Protein AF-A0A380CUN3-F1 (afdb_monomer)

pLDDT: mean 93.64, std 7.56, range [53.97, 98.69]

Nearest PDB structures (foldseek):
  2ic7-assembly1_B  TM=9.810E-01  e=1.477E-13  Geobacillus kaustophilus
  3srt-assembly2_B  TM=9.315E-01  e=2.633E-13  Clostridioides difficile 630
  1kqa-assembly1_A  TM=8.972E-01  e=8.528E-11  Escherichia coli
  3ect-assembly1_A  TM=9.628E-01  e=7.240E-10  Vibrio cholerae
  4egg-assembly1_A  TM=9.099E-01  e=5.118E-10  Staphylococcus aureus subsp. aureus COL

Secondary structure (DSSP, 8-state):
---HHHHHHTT--EETTSHHHHHHHHHHHHHHHHHHHS-TT-HHHHHHHHHHHSSB--SSEEEPSP-EES-STTEEE-SSEEE-TT-EEE-SS-EEE-SSEEE-TT-EEE-EE--SSHHHHHTTEEEE--EEEPTT-EE--

Radius of gyration: 15.44 Å; Cα contacts (8 Å, |Δi|>4): 305; chains: 1; bounding box: 39×24×46 Å

Foldseek 3Di:
DDAQLRCLQVLHKHQCPDPVLVVLQVVQVVLLVVLQPDDPVPQVVNVVSLCVQACEEEPDEDEDPPEEERHRPQEYEEAQEYEYYQEYEDPSYHEYYYYNEYEDHNHYHHQKDADPDPVRVVSRIIGGDYHYHYYNYYHPD

Structure (mmCIF, N/CA/C/O backbone):
data_AF-A0A380CUN3-F1
#
_entry.id   AF-A0A380CUN3-F1
#
loop_
_atom_site.group_PDB
_atom_site.id
_atom_site.type_symbol
_atom_site.label_atom_id
_atom_site.label_alt_id
_atom_site.label_comp_id
_atom_site.label_asym_id
_atom_site.label_entity_id
_atom_site.label_seq_id
_atom_site.pdbx_PDB_ins_code
_atom_site.Cartn_x
_atom_site.Cartn_y
_atom_site.Cartn_z
_atom_site.occupancy
_atom_site.B_iso_or_equiv
_atom_site.auth_seq_id
_atom_site.auth_comp_id
_atom_site.auth_asym_id
_atom_site.auth_atom_id
_atom_site.pdbx_PDB_model_num
ATOM 1 N N . MET A 1 1 ? 20.522 10.367 -17.202 1.00 80.25 1 MET A N 1
ATOM 2 C CA . MET A 1 1 ? 19.673 9.238 -17.648 1.00 80.25 1 MET A CA 1
ATOM 3 C C . MET A 1 1 ? 18.628 9.033 -16.568 1.00 80.25 1 MET A C 1
ATOM 5 O O . MET A 1 1 ? 19.019 9.128 -15.411 1.00 80.25 1 MET A O 1
ATOM 9 N N . LYS A 1 2 ? 17.347 8.842 -16.912 1.00 90.19 2 LYS A N 1
ATOM 10 C CA . LYS A 1 2 ? 16.294 8.686 -15.897 1.00 90.19 2 LYS A CA 1
ATOM 11 C C . LYS A 1 2 ? 16.465 7.372 -15.120 1.00 90.19 2 LYS A C 1
ATOM 13 O O . LYS A 1 2 ? 16.869 6.373 -15.721 1.00 90.19 2 LYS A O 1
ATOM 18 N N . THR A 1 3 ? 16.162 7.354 -13.823 1.00 95.00 3 THR A N 1
ATOM 19 C CA . THR A 1 3 ? 16.127 6.118 -13.020 1.00 95.00 3 THR A CA 1
ATOM 20 C C . THR A 1 3 ? 14.884 5.283 -13.341 1.00 95.00 3 THR A C 1
ATOM 22 O O . THR A 1 3 ? 13.930 5.761 -13.957 1.00 95.00 3 THR A O 1
ATOM 25 N N . ALA A 1 4 ? 14.861 4.017 -12.907 1.00 93.56 4 ALA A N 1
ATOM 26 C CA . ALA A 1 4 ? 13.678 3.170 -13.072 1.00 93.56 4 ALA A CA 1
ATOM 27 C C . ALA A 1 4 ? 12.455 3.748 -12.339 1.00 93.56 4 ALA A C 1
ATOM 29 O O . ALA A 1 4 ? 11.341 3.641 -12.845 1.00 93.56 4 ALA A O 1
ATOM 30 N N . LYS A 1 5 ? 12.664 4.394 -11.185 1.00 94.94 5 LYS A N 1
ATOM 31 C CA . LYS A 1 5 ? 11.608 5.070 -10.429 1.00 94.94 5 LYS A CA 1
ATOM 32 C C . LYS A 1 5 ? 11.069 6.301 -11.149 1.00 94.94 5 LYS A C 1
ATOM 34 O O . LYS A 1 5 ? 9.856 6.462 -11.235 1.00 94.94 5 LYS A O 1
ATOM 39 N N . GLU A 1 6 ? 11.940 7.134 -11.715 1.00 95.44 6 GLU A N 1
ATOM 40 C CA . GLU A 1 6 ? 11.513 8.300 -12.501 1.00 95.44 6 GLU A CA 1
ATOM 41 C C . GLU A 1 6 ? 10.679 7.887 -13.721 1.00 95.44 6 GLU A C 1
ATOM 43 O O . GLU A 1 6 ? 9.655 8.506 -14.003 1.00 95.44 6 GLU A O 1
ATOM 48 N N . LEU A 1 7 ? 11.079 6.812 -14.409 1.00 95.19 7 LEU A N 1
ATOM 49 C CA . LEU A 1 7 ? 10.319 6.244 -15.527 1.00 95.19 7 LEU A CA 1
ATOM 50 C C . LEU A 1 7 ? 8.960 5.689 -15.066 1.00 95.19 7 LEU A C 1
ATOM 52 O O . LEU A 1 7 ? 7.935 6.018 -15.658 1.00 95.19 7 LEU A O 1
ATOM 56 N N . MET A 1 8 ? 8.943 4.917 -13.973 1.00 95.19 8 MET A N 1
ATOM 57 C CA . MET A 1 8 ? 7.727 4.350 -13.381 1.00 95.19 8 MET A CA 1
ATOM 58 C C . MET A 1 8 ? 6.692 5.437 -13.049 1.00 95.19 8 MET A C 1
ATOM 60 O O . MET A 1 8 ? 5.531 5.336 -13.445 1.00 95.19 8 MET A O 1
ATOM 64 N N . LEU A 1 9 ? 7.119 6.509 -12.374 1.00 93.00 9 LEU A N 1
ATOM 65 C CA . LEU A 1 9 ? 6.246 7.622 -11.988 1.00 93.00 9 LEU A CA 1
ATOM 66 C C . LEU A 1 9 ? 5.783 8.461 -13.189 1.00 93.00 9 LEU A C 1
ATOM 68 O O . LEU A 1 9 ? 4.699 9.041 -13.150 1.00 93.00 9 LEU A O 1
ATOM 72 N N . ALA A 1 10 ? 6.570 8.494 -14.266 1.00 93.06 10 ALA A N 1
ATOM 73 C CA . ALA A 1 10 ? 6.213 9.141 -15.526 1.00 93.06 10 ALA A CA 1
ATOM 74 C C . ALA A 1 10 ? 5.294 8.284 -16.420 1.00 93.06 10 ALA A C 1
ATOM 76 O O . ALA A 1 10 ? 4.959 8.714 -17.521 1.00 93.06 10 ALA A O 1
ATOM 77 N N . SER A 1 11 ? 4.869 7.093 -15.969 1.00 91.69 11 SER A N 1
ATOM 78 C CA . SER A 1 11 ? 4.130 6.116 -16.792 1.00 91.69 11 SER A CA 1
ATOM 79 C C . SER A 1 11 ? 4.900 5.676 -18.051 1.00 91.69 11 SER A C 1
ATOM 81 O O . SER A 1 11 ? 4.306 5.247 -19.040 1.00 91.69 11 SER A O 1
ATOM 83 N N . GLU A 1 12 ? 6.230 5.773 -18.021 1.00 92.81 12 GLU A N 1
ATOM 84 C CA . GLU A 1 12 ? 7.122 5.315 -19.086 1.00 92.81 12 GLU A CA 1
ATOM 85 C C . GLU A 1 12 ? 7.557 3.859 -18.818 1.00 92.81 12 GLU A C 1
ATOM 87 O O . GLU A 1 12 ? 7.615 3.434 -17.659 1.00 92.81 12 GLU A O 1
ATOM 92 N N . PRO A 1 13 ? 7.887 3.067 -19.857 1.00 92.25 13 PRO A N 1
ATOM 93 C CA . PRO A 1 13 ? 8.417 1.721 -19.668 1.00 92.25 13 PRO A CA 1
ATOM 94 C C . PRO A 1 13 ? 9.660 1.722 -18.775 1.00 92.25 13 PRO A C 1
ATOM 96 O O . PRO A 1 13 ? 10.627 2.441 -19.030 1.00 92.25 13 PRO A O 1
ATOM 99 N N . TYR A 1 14 ? 9.653 0.886 -17.740 1.00 93.06 14 TYR A N 1
ATOM 100 C CA . TYR A 1 14 ? 10.721 0.840 -16.744 1.00 93.06 14 TYR A CA 1
ATOM 101 C C . TYR A 1 14 ? 11.080 -0.599 -16.368 1.00 93.06 14 TYR A C 1
ATOM 103 O O . TYR A 1 14 ? 10.289 -1.529 -16.533 1.00 93.06 14 TYR A O 1
ATOM 111 N N . ARG A 1 15 ? 12.292 -0.797 -15.838 1.00 92.00 15 ARG A N 1
ATOM 112 C CA . ARG A 1 15 ? 12.732 -2.096 -15.309 1.00 92.00 15 ARG A CA 1
ATOM 113 C C . ARG A 1 15 ? 12.314 -2.229 -13.848 1.00 92.00 15 ARG A C 1
ATOM 115 O O . ARG A 1 15 ? 12.944 -1.646 -12.967 1.00 92.00 15 ARG A O 1
ATOM 122 N N . ALA A 1 16 ? 11.284 -3.029 -13.580 1.00 88.69 16 ALA A N 1
ATOM 123 C CA . ALA A 1 16 ? 10.695 -3.149 -12.242 1.00 88.69 16 ALA A CA 1
ATOM 124 C C . ALA A 1 16 ? 11.598 -3.860 -11.213 1.00 88.69 16 ALA A C 1
ATOM 126 O O . ALA A 1 16 ? 11.431 -3.691 -10.001 1.00 88.69 16 ALA A O 1
ATOM 127 N N . MET A 1 17 ? 12.573 -4.639 -11.691 1.00 86.94 17 MET A N 1
ATOM 128 C CA . MET A 1 17 ? 13.459 -5.481 -10.875 1.00 86.94 17 MET A CA 1
ATOM 129 C C . MET A 1 17 ? 14.764 -4.785 -10.451 1.00 86.94 17 MET A C 1
ATOM 131 O O . MET A 1 17 ? 15.661 -5.432 -9.919 1.00 86.94 17 MET A O 1
ATOM 135 N N . GLY A 1 18 ? 14.897 -3.478 -10.697 1.00 89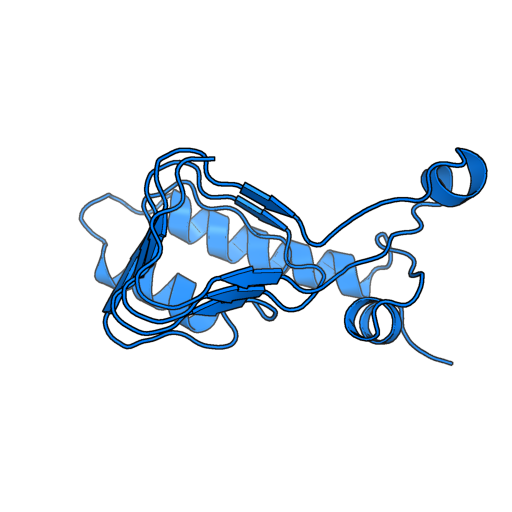.12 18 GLY A N 1
ATOM 136 C CA . GLY A 1 18 ? 16.061 -2.706 -10.262 1.00 89.12 18 GLY A CA 1
ATOM 137 C C . GLY A 1 18 ? 16.171 -2.603 -8.736 1.00 89.12 18 GLY A C 1
ATOM 138 O O . GLY A 1 18 ? 15.160 -2.618 -8.033 1.00 89.12 18 GLY A O 1
ATOM 139 N N . LYS A 1 19 ? 17.407 -2.452 -8.238 1.00 93.88 19 LYS A N 1
ATOM 140 C CA . LYS A 1 19 ? 17.731 -2.369 -6.802 1.00 93.88 19 LYS A CA 1
ATOM 141 C C . LYS A 1 19 ? 16.895 -1.320 -6.057 1.00 93.88 19 LYS A C 1
ATOM 143 O O . LYS A 1 19 ? 16.307 -1.649 -5.039 1.00 93.88 19 LYS A O 1
ATOM 148 N N . GLU A 1 20 ? 16.793 -0.107 -6.603 1.00 95.19 20 GLU A N 1
ATOM 149 C CA . GLU A 1 20 ? 16.029 1.009 -6.016 1.00 95.19 20 GLU A CA 1
ATOM 150 C C . GLU A 1 20 ? 14.568 0.620 -5.732 1.00 95.19 20 GLU A C 1
ATOM 152 O O . GLU A 1 20 ? 14.101 0.674 -4.599 1.00 95.19 20 GLU A O 1
ATOM 157 N N . LEU A 1 21 ? 13.854 0.150 -6.757 1.00 95.50 21 LEU A N 1
ATOM 158 C CA . LEU A 1 21 ? 12.449 -0.231 -6.616 1.00 95.50 21 LEU A CA 1
ATOM 159 C C . LEU A 1 21 ? 12.270 -1.491 -5.764 1.00 95.50 21 LEU A C 1
ATOM 161 O O . LEU A 1 21 ? 11.241 -1.654 -5.114 1.00 95.50 21 LEU A O 1
ATOM 165 N N . PHE A 1 22 ? 13.248 -2.398 -5.761 1.00 96.00 22 PHE A N 1
ATOM 166 C CA . PHE A 1 22 ? 13.239 -3.544 -4.859 1.00 96.00 22 PHE A CA 1
ATOM 167 C C . PHE A 1 22 ? 13.323 -3.099 -3.395 1.00 96.00 22 PHE A C 1
ATOM 169 O O . PHE A 1 22 ? 12.498 -3.532 -2.597 1.00 96.00 22 PHE A O 1
ATOM 176 N N . GLU A 1 23 ? 14.271 -2.226 -3.053 1.00 97.75 23 GLU A N 1
ATOM 177 C CA . GLU A 1 23 ? 14.451 -1.706 -1.693 1.00 97.75 23 GLU A CA 1
ATOM 178 C C . GLU A 1 23 ? 13.200 -0.963 -1.207 1.00 97.75 23 GLU A C 1
ATOM 180 O O . GLU A 1 23 ? 12.722 -1.236 -0.104 1.00 97.75 23 GLU A O 1
ATOM 185 N N . ASP A 1 24 ? 12.601 -0.130 -2.063 1.00 97.81 24 ASP A N 1
ATOM 186 C CA . ASP A 1 24 ? 11.340 0.552 -1.761 1.00 97.81 24 ASP A CA 1
ATOM 187 C C . ASP A 1 24 ? 10.198 -0.444 -1.457 1.00 97.81 24 ASP A C 1
ATOM 189 O O . ASP A 1 24 ? 9.475 -0.287 -0.469 1.00 97.81 24 ASP A O 1
ATOM 193 N N . ARG A 1 25 ? 10.046 -1.507 -2.265 1.00 98.06 25 ARG A N 1
ATOM 194 C CA . ARG A 1 25 ? 9.023 -2.541 -2.017 1.00 98.06 25 ARG A CA 1
ATOM 195 C C . ARG A 1 25 ? 9.287 -3.332 -0.745 1.00 98.06 25 ARG A C 1
ATOM 197 O O . ARG A 1 25 ? 8.351 -3.720 -0.048 1.00 98.06 25 ARG A O 1
ATOM 204 N N . GLN A 1 26 ? 10.551 -3.616 -0.444 1.00 98.31 26 GLN A N 1
ATOM 205 C CA . GLN A 1 26 ? 10.905 -4.332 0.777 1.00 98.31 26 GLN A CA 1
ATOM 206 C C . GLN A 1 26 ? 10.583 -3.498 2.016 1.00 98.31 26 GLN A C 1
ATOM 208 O O . GLN A 1 26 ? 9.997 -4.035 2.951 1.00 98.31 26 GLN A O 1
ATOM 213 N N . TYR A 1 27 ? 10.852 -2.190 1.994 1.00 98.50 27 TYR A N 1
ATOM 214 C CA . TYR A 1 27 ? 10.434 -1.288 3.068 1.00 98.50 27 TYR A CA 1
ATOM 215 C C . TYR A 1 27 ? 8.919 -1.356 3.319 1.00 98.50 27 TYR A C 1
ATOM 217 O O . TYR A 1 27 ? 8.492 -1.565 4.457 1.00 98.50 27 TY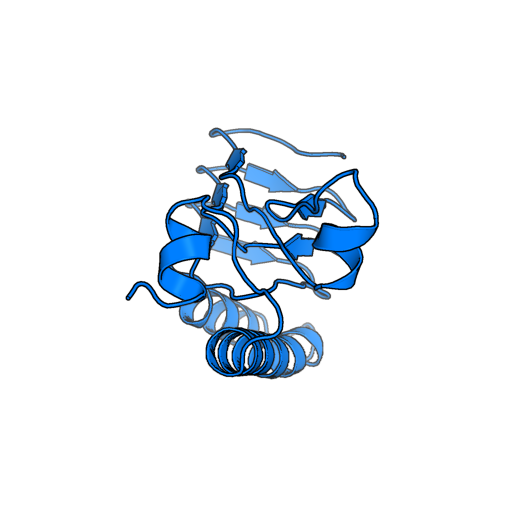R A O 1
ATOM 225 N N . ALA A 1 28 ? 8.102 -1.250 2.265 1.00 98.62 28 ALA A N 1
ATOM 226 C CA . ALA A 1 28 ? 6.648 -1.328 2.399 1.00 98.62 28 ALA A CA 1
ATOM 227 C C . ALA A 1 28 ? 6.196 -2.678 2.979 1.00 98.62 28 ALA A C 1
ATOM 229 O O . ALA A 1 28 ? 5.375 -2.716 3.896 1.00 98.62 28 ALA A O 1
ATOM 230 N N . LYS A 1 29 ? 6.767 -3.793 2.506 1.00 98.56 29 LYS A N 1
ATOM 231 C CA . LYS A 1 29 ? 6.457 -5.138 3.019 1.00 98.56 29 LYS A CA 1
ATOM 232 C C . LYS A 1 29 ? 6.802 -5.311 4.495 1.00 98.56 29 LYS A C 1
ATOM 234 O O . LYS A 1 29 ? 6.022 -5.940 5.202 1.00 98.56 29 LYS A O 1
ATOM 239 N N . GLU A 1 30 ? 7.918 -4.760 4.966 1.00 98.69 30 GLU A N 1
ATOM 240 C CA . GLU A 1 30 ? 8.303 -4.821 6.383 1.00 98.69 30 GLU A CA 1
ATOM 241 C C . GLU A 1 30 ? 7.322 -4.045 7.275 1.00 98.69 30 GLU A C 1
ATOM 243 O O . GLU A 1 30 ? 6.879 -4.546 8.312 1.00 98.69 30 GLU A O 1
ATOM 248 N N . GLU A 1 31 ? 6.914 -2.840 6.866 1.00 98.69 31 GLU A N 1
ATOM 249 C CA . GLU A 1 31 ? 5.898 -2.079 7.606 1.00 98.69 31 GLU A CA 1
ATOM 250 C C . GLU A 1 31 ? 4.536 -2.798 7.577 1.00 98.69 31 GLU A C 1
ATOM 252 O O . GLU A 1 31 ? 3.850 -2.886 8.599 1.00 98.69 31 GLU A O 1
ATOM 257 N N . LEU A 1 32 ? 4.163 -3.386 6.438 1.00 98.62 32 LEU A N 1
ATOM 258 C CA . LEU A 1 32 ? 2.923 -4.149 6.301 1.00 98.62 32 LEU A CA 1
ATOM 259 C C . LEU A 1 32 ? 2.939 -5.469 7.071 1.00 98.62 32 LEU A C 1
ATOM 261 O O . LEU A 1 32 ? 1.899 -5.885 7.576 1.00 98.62 32 LEU A O 1
ATOM 265 N N . TYR A 1 33 ? 4.094 -6.119 7.209 1.00 98.69 33 TYR A N 1
ATOM 266 C CA . TYR A 1 33 ? 4.245 -7.301 8.051 1.00 98.69 33 TYR A CA 1
ATOM 267 C C . TYR A 1 33 ? 3.920 -6.973 9.511 1.00 98.69 33 TYR A C 1
ATOM 269 O O . TYR A 1 33 ? 3.129 -7.681 10.138 1.00 98.69 33 TYR A O 1
ATOM 277 N N . LYS A 1 34 ? 4.441 -5.850 10.026 1.00 98.44 34 LYS A N 1
ATOM 278 C CA . LYS A 1 34 ? 4.093 -5.343 11.362 1.00 98.44 34 LYS A CA 1
ATOM 279 C C . LYS A 1 34 ? 2.596 -5.060 11.454 1.00 98.44 34 LYS A C 1
ATOM 281 O O . LYS A 1 34 ? 1.931 -5.591 12.336 1.00 98.44 34 LYS A O 1
ATOM 286 N N . TYR A 1 35 ? 2.055 -4.282 10.515 1.00 98.62 35 TYR A N 1
ATOM 287 C CA . TYR A 1 35 ? 0.637 -3.914 10.490 1.00 98.62 35 TYR A CA 1
ATOM 288 C C . TYR A 1 35 ? -0.295 -5.140 10.492 1.00 98.62 35 TYR A C 1
ATOM 290 O O . TYR A 1 35 ? -1.234 -5.190 11.286 1.00 98.62 35 TYR A O 1
ATOM 298 N N . ASN A 1 36 ? -0.014 -6.136 9.647 1.00 98.50 36 ASN A N 1
ATOM 299 C CA . ASN A 1 36 ? -0.834 -7.340 9.492 1.00 98.50 36 ASN A CA 1
ATOM 300 C C . ASN A 1 36 ? -0.712 -8.310 10.679 1.00 98.50 36 ASN A C 1
ATOM 302 O O . ASN A 1 36 ? -1.611 -9.123 10.882 1.00 98.50 36 ASN A O 1
ATOM 306 N N . SER A 1 37 ? 0.372 -8.226 11.456 1.00 98.31 37 SER A N 1
ATOM 307 C CA . SER A 1 37 ? 0.631 -9.108 12.605 1.00 98.31 37 SER A CA 1
ATOM 308 C C . SER A 1 37 ? 0.179 -8.519 13.946 1.00 98.31 37 SER A C 1
ATOM 310 O O . SER A 1 37 ? 0.211 -9.206 14.967 1.00 98.31 37 SER A O 1
ATOM 312 N N . LEU A 1 38 ? -0.228 -7.246 13.980 1.00 98.06 38 LEU A N 1
ATOM 313 C CA . LEU A 1 38 ? -0.710 -6.599 15.198 1.00 98.06 38 LEU A CA 1
ATOM 314 C C . LEU A 1 38 ? -2.034 -7.207 15.677 1.00 98.06 38 LEU A C 1
ATOM 316 O O . LEU A 1 38 ? -2.942 -7.482 14.893 1.00 98.06 38 LEU A O 1
ATOM 320 N N . ALA A 1 39 ? -2.179 -7.333 17.000 1.00 98.06 39 ALA A N 1
ATOM 321 C CA . ALA A 1 39 ? -3.420 -7.798 17.610 1.00 98.06 39 ALA A CA 1
ATOM 322 C C . ALA A 1 39 ? -4.616 -6.901 17.214 1.00 98.06 39 ALA A C 1
ATOM 324 O O . ALA A 1 39 ? -4.456 -5.677 17.119 1.00 98.06 39 ALA A O 1
ATOM 325 N N . PRO A 1 40 ? -5.841 -7.449 17.079 1.00 96.81 40 PRO A N 1
ATOM 326 C CA . PRO A 1 40 ? -7.016 -6.673 16.668 1.00 96.81 40 PRO A CA 1
ATOM 327 C C . PRO A 1 40 ? -7.289 -5.431 17.532 1.00 96.81 40 PRO A C 1
ATOM 329 O O . PRO A 1 40 ? -7.733 -4.402 17.025 1.00 96.81 40 PRO A O 1
ATOM 332 N N . SER A 1 41 ? -6.943 -5.469 18.821 1.00 97.62 41 SER A N 1
ATOM 333 C CA . SER A 1 41 ? -7.096 -4.337 19.745 1.00 97.62 41 SER A CA 1
ATOM 334 C C . SER A 1 41 ? -6.151 -3.154 19.465 1.00 97.62 41 SER A C 1
ATOM 336 O O . SER A 1 41 ? -6.419 -2.034 19.901 1.00 97.62 41 SER A O 1
ATOM 338 N N . LYS A 1 42 ? -5.064 -3.342 18.703 1.00 98.00 42 LYS A N 1
ATOM 339 C CA . LYS A 1 42 ? -4.029 -2.327 18.421 1.00 98.00 42 LYS A CA 1
ATOM 340 C C . LYS A 1 42 ? -4.394 -1.407 17.246 1.00 98.00 42 LYS A C 1
ATOM 342 O O . LYS A 1 42 ? -3.585 -1.138 16.364 1.00 98.00 42 LYS A O 1
ATOM 347 N N . ILE A 1 43 ? -5.627 -0.896 17.229 1.00 96.62 43 ILE A N 1
ATOM 348 C CA . ILE A 1 43 ? -6.169 -0.075 16.125 1.00 96.62 43 ILE A CA 1
ATOM 349 C C . ILE A 1 43 ? -5.338 1.197 15.888 1.00 96.62 43 ILE A C 1
ATOM 351 O O . ILE A 1 43 ? -5.027 1.535 14.749 1.00 96.62 43 ILE A O 1
ATOM 355 N N . LYS A 1 44 ? -4.951 1.904 16.959 1.00 97.06 44 LYS A N 1
ATOM 356 C CA . LYS A 1 44 ? -4.184 3.159 16.847 1.00 97.06 44 LYS A CA 1
ATOM 357 C C . LYS A 1 44 ? -2.821 2.944 16.185 1.00 97.06 44 LYS A C 1
ATOM 359 O O . LYS A 1 44 ? -2.441 3.724 15.320 1.00 97.06 44 LYS A O 1
ATOM 364 N N . GLU A 1 45 ? -2.128 1.881 16.576 1.00 98.12 45 GLU A N 1
ATOM 365 C CA . GLU A 1 45 ? -0.809 1.516 16.056 1.00 98.12 45 GLU A CA 1
ATOM 366 C C . GLU A 1 45 ? -0.894 1.084 14.586 1.00 98.12 45 GLU A C 1
ATOM 368 O O . GLU A 1 45 ? -0.148 1.589 13.751 1.00 98.12 45 GLU A O 1
ATOM 373 N N . ARG A 1 46 ? -1.898 0.264 14.234 1.00 97.69 46 ARG A N 1
ATOM 374 C CA . ARG A 1 46 ? -2.208 -0.080 12.837 1.00 97.69 46 ARG A CA 1
ATOM 375 C C . ARG A 1 46 ? -2.420 1.170 11.978 1.00 97.69 46 ARG A C 1
ATOM 377 O O . ARG A 1 46 ? -1.799 1.318 10.928 1.00 97.69 46 ARG A O 1
ATOM 384 N N . ASN A 1 47 ? -3.239 2.109 12.450 1.00 96.94 47 ASN A N 1
ATOM 385 C CA . ASN A 1 47 ? -3.490 3.353 11.727 1.00 96.94 47 ASN A CA 1
ATOM 386 C C . ASN A 1 47 ? -2.230 4.223 11.596 1.00 96.94 47 ASN A C 1
ATOM 388 O O . ASN A 1 47 ? -2.043 4.846 10.557 1.00 96.94 47 ASN A O 1
ATOM 392 N N . GLN A 1 48 ? -1.353 4.267 12.603 1.00 97.94 48 GLN A N 1
ATOM 393 C CA . GLN A 1 48 ? -0.089 5.011 12.521 1.00 97.94 48 GLN A CA 1
ATOM 394 C C . GLN A 1 48 ? 0.845 4.451 11.445 1.00 97.94 48 GLN A C 1
ATOM 396 O O . GLN A 1 48 ? 1.419 5.236 10.692 1.00 97.94 48 GLN A O 1
ATOM 401 N N . ILE A 1 49 ? 0.948 3.123 11.329 1.00 98.38 49 ILE A N 1
ATOM 402 C CA . ILE A 1 49 ? 1.752 2.483 10.278 1.00 98.38 49 ILE A CA 1
ATOM 403 C C . ILE A 1 49 ? 1.233 2.889 8.894 1.00 98.38 49 ILE A C 1
ATOM 405 O O . ILE A 1 49 ? 2.007 3.367 8.070 1.00 98.38 49 ILE A O 1
ATOM 409 N N . ILE A 1 50 ? -0.081 2.793 8.661 1.00 98.44 50 ILE A N 1
ATOM 410 C CA . ILE A 1 50 ? -0.690 3.187 7.379 1.00 98.44 50 ILE A CA 1
ATOM 411 C C . ILE A 1 50 ? -0.459 4.670 7.074 1.00 98.44 50 ILE A C 1
ATOM 413 O O . ILE A 1 50 ? -0.058 5.018 5.967 1.00 98.44 50 ILE A O 1
ATOM 417 N N . LYS A 1 51 ? -0.660 5.557 8.057 1.00 97.88 51 LYS A N 1
ATOM 418 C CA . LYS A 1 51 ? -0.456 7.003 7.875 1.00 97.88 51 LYS A CA 1
ATOM 419 C C . LYS A 1 51 ? 0.994 7.375 7.571 1.00 97.88 51 LYS A C 1
ATOM 421 O O . LYS A 1 51 ? 1.215 8.369 6.893 1.00 97.88 51 LYS A O 1
ATOM 426 N N . LYS A 1 52 ? 1.958 6.606 8.083 1.00 98.06 52 LYS A N 1
ATOM 427 C CA . LYS A 1 52 ? 3.386 6.776 7.790 1.00 98.06 52 LYS A CA 1
ATOM 428 C C . LYS A 1 52 ? 3.757 6.216 6.414 1.00 98.06 52 LYS A C 1
ATOM 430 O O . LYS A 1 52 ? 4.628 6.768 5.754 1.00 98.06 52 LYS A O 1
ATOM 435 N N . LEU A 1 53 ? 3.142 5.103 6.019 1.00 98.38 53 LEU A N 1
ATOM 436 C CA . LEU A 1 53 ? 3.447 4.411 4.771 1.00 98.38 53 LEU A CA 1
ATOM 437 C C . LEU A 1 53 ? 2.860 5.129 3.546 1.00 98.38 53 LEU A C 1
ATOM 439 O O . LEU A 1 53 ? 3.486 5.144 2.490 1.00 98.38 53 LEU A O 1
ATOM 443 N N . PHE A 1 54 ? 1.666 5.713 3.674 1.00 98.56 54 PHE A N 1
ATOM 444 C CA . PHE A 1 54 ? 0.979 6.371 2.562 1.00 98.56 54 PHE A CA 1
ATOM 445 C C . PHE A 1 54 ? 1.423 7.817 2.373 1.00 98.56 54 PHE A C 1
ATOM 447 O O . PHE A 1 54 ? 1.689 8.526 3.342 1.00 98.56 54 PHE A O 1
ATOM 454 N N . ALA A 1 55 ? 1.422 8.289 1.123 1.00 98.06 55 ALA A N 1
ATOM 455 C CA . ALA A 1 55 ? 1.755 9.682 0.818 1.00 98.06 55 ALA A CA 1
ATOM 456 C C . ALA A 1 55 ? 0.783 10.672 1.462 1.00 98.06 55 ALA A C 1
ATOM 458 O O . ALA A 1 55 ? 1.183 11.748 1.910 1.00 98.06 55 ALA A O 1
ATOM 459 N N . LYS A 1 56 ? -0.508 10.324 1.503 1.00 98.12 56 LYS A N 1
ATOM 460 C CA . LYS A 1 56 ? -1.534 11.160 2.125 1.00 98.12 56 LYS A CA 1
ATOM 461 C C . LYS A 1 56 ? -2.666 10.319 2.680 1.00 98.12 56 LYS A C 1
ATOM 463 O O . LYS A 1 56 ? -3.139 9.384 2.040 1.00 98.12 56 LYS A O 1
ATOM 468 N N . THR A 1 57 ? -3.159 10.719 3.843 1.00 98.12 57 THR A N 1
ATOM 469 C CA . THR A 1 57 ? -4.349 10.134 4.460 1.00 98.12 57 THR A CA 1
ATOM 470 C C . THR A 1 57 ? -5.249 11.215 5.042 1.00 98.12 57 THR A C 1
ATOM 472 O O . THR A 1 57 ? -4.778 12.271 5.473 1.00 98.12 57 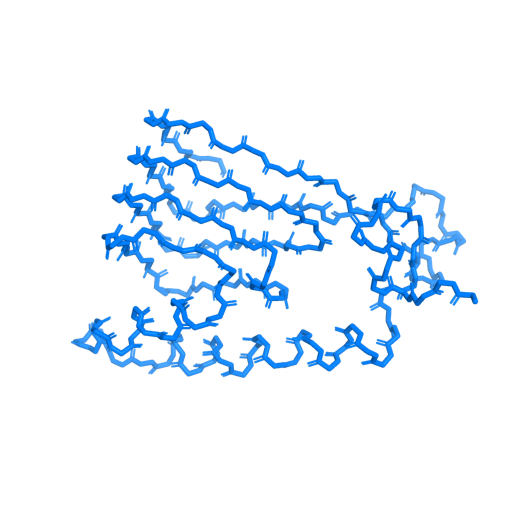THR A O 1
ATOM 475 N N . GLY A 1 58 ? -6.553 10.945 5.080 1.00 96.19 58 GLY A N 1
ATOM 476 C CA . GLY A 1 58 ? -7.485 11.698 5.903 1.00 96.19 58 GLY A CA 1
ATOM 477 C C . GLY A 1 58 ? -7.313 11.425 7.400 1.00 96.19 58 GLY A C 1
ATOM 478 O O . GLY A 1 58 ? -6.508 10.603 7.852 1.00 96.19 58 GLY A O 1
ATOM 479 N N . SER A 1 59 ? -8.111 12.120 8.204 1.00 95.56 59 SER A N 1
ATOM 480 C CA . SER A 1 59 ? -8.093 11.969 9.658 1.00 95.56 59 SER A CA 1
ATOM 481 C C . SER A 1 59 ? -8.661 10.611 10.087 1.00 95.56 59 SER A C 1
ATOM 483 O O . SER A 1 59 ? -8.041 9.919 10.905 1.00 95.56 59 SER A O 1
ATOM 485 N N . ARG A 1 60 ? -9.785 10.215 9.476 1.00 96.25 60 ARG A N 1
ATOM 486 C CA . ARG A 1 60 ? -10.548 8.991 9.725 1.00 96.25 60 ARG A CA 1
ATOM 487 C C . ARG A 1 60 ? -10.319 7.991 8.601 1.00 96.25 60 ARG A C 1
ATOM 489 O O . ARG A 1 60 ? -10.770 8.198 7.478 1.00 96.25 60 ARG A O 1
ATOM 496 N N . LEU A 1 61 ? -9.649 6.897 8.929 1.00 97.25 61 LEU A N 1
ATOM 497 C CA . LEU A 1 61 ? -9.502 5.751 8.047 1.00 97.25 61 LEU A CA 1
ATOM 498 C C . LEU A 1 61 ? -9.487 4.469 8.870 1.00 97.25 61 LEU A C 1
ATOM 500 O O . LEU A 1 61 ? -9.039 4.468 10.024 1.00 97.25 61 LEU A O 1
ATOM 504 N N . PHE A 1 62 ? -9.954 3.391 8.261 1.00 97.75 62 PHE A N 1
ATOM 505 C CA . PHE A 1 62 ? -9.850 2.062 8.827 1.00 97.75 62 PHE A CA 1
ATOM 506 C C . PHE A 1 62 ? -9.691 1.040 7.707 1.00 97.75 62 PHE A C 1
ATOM 508 O O . PHE A 1 62 ? -10.482 0.995 6.770 1.00 97.75 62 PHE A O 1
ATOM 515 N N . ILE A 1 63 ? -8.642 0.236 7.798 1.00 98.19 63 ILE A N 1
ATOM 516 C CA . ILE A 1 63 ? -8.353 -0.833 6.850 1.00 98.19 63 ILE A CA 1
ATOM 517 C C . ILE A 1 63 ? -8.327 -2.114 7.671 1.00 98.19 63 ILE A C 1
ATOM 519 O O . ILE A 1 63 ? -7.678 -2.153 8.721 1.00 98.19 63 ILE A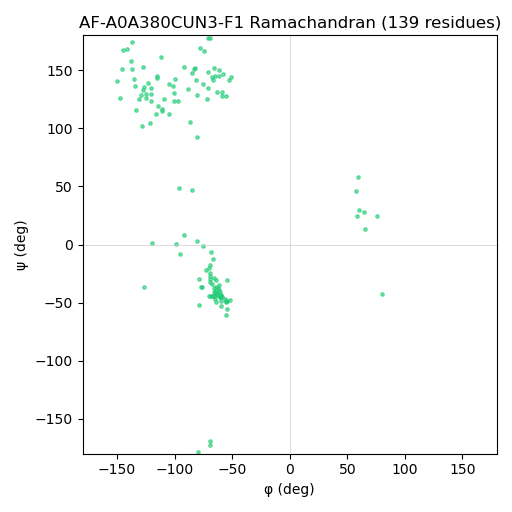 O 1
ATOM 523 N N . GLU A 1 64 ? -9.064 -3.127 7.235 1.00 98.25 64 GLU A N 1
ATOM 524 C CA . GLU A 1 64 ? -9.005 -4.450 7.839 1.00 98.25 64 GLU A CA 1
ATOM 525 C C . GLU A 1 64 ? -7.781 -5.219 7.321 1.00 98.25 64 GLU A C 1
ATOM 527 O O . GLU A 1 64 ? -7.592 -5.330 6.105 1.00 98.25 64 GLU A O 1
ATOM 532 N N . PRO A 1 65 ? -6.942 -5.782 8.208 1.00 97.25 65 PRO A N 1
ATOM 533 C CA . PRO A 1 65 ? -5.862 -6.662 7.808 1.00 97.25 65 PRO A CA 1
ATOM 534 C C . PRO A 1 65 ? -6.420 -8.015 7.312 1.00 97.25 65 PRO A C 1
ATOM 536 O O . PRO A 1 65 ? -7.424 -8.490 7.836 1.00 97.25 65 PRO A O 1
ATOM 539 N N . PRO A 1 66 ? -5.754 -8.687 6.358 1.00 97.88 66 PRO A N 1
ATOM 540 C CA . PRO A 1 66 ? -4.491 -8.266 5.780 1.00 97.88 66 PRO A CA 1
ATOM 541 C C . PRO A 1 66 ? -4.674 -7.207 4.685 1.00 97.88 66 PRO A C 1
ATOM 543 O O . PRO A 1 66 ? -5.568 -7.311 3.846 1.00 97.88 66 PRO A O 1
ATOM 546 N N . PHE A 1 67 ? -3.761 -6.238 4.661 1.00 98.50 67 PHE A N 1
ATOM 547 C CA . PHE A 1 67 ? -3.611 -5.256 3.588 1.00 98.50 67 PHE A CA 1
ATOM 548 C C . PHE A 1 67 ? -2.258 -5.434 2.889 1.00 98.50 67 PHE A C 1
ATOM 550 O O . PHE A 1 67 ? -1.262 -5.800 3.526 1.00 98.50 67 PHE A O 1
ATOM 557 N N . ARG A 1 68 ? -2.225 -5.196 1.572 1.00 98.56 68 ARG A N 1
ATOM 558 C CA . ARG A 1 68 ? -1.016 -5.301 0.742 1.00 98.56 68 ARG A CA 1
ATOM 559 C C . ARG A 1 68 ? -0.889 -4.104 -0.196 1.00 98.56 68 ARG A C 1
ATOM 561 O O . ARG A 1 68 ? -1.862 -3.739 -0.852 1.00 98.56 68 ARG A O 1
ATOM 568 N N . CYS A 1 69 ?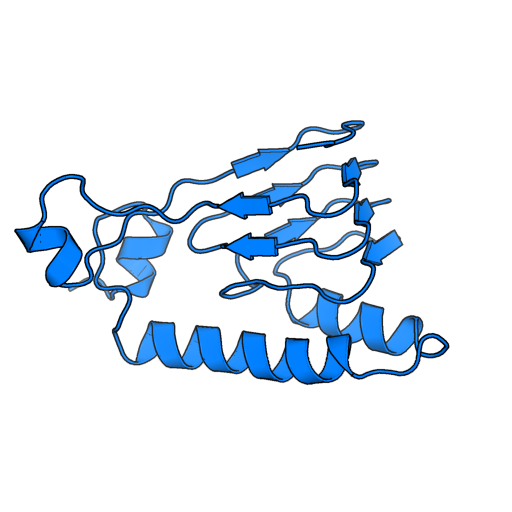 0.318 -3.557 -0.314 1.00 98.50 69 CYS A N 1
ATOM 569 C CA . CYS A 1 69 ? 0.687 -2.642 -1.390 1.00 98.50 69 CYS A CA 1
ATOM 570 C C . CYS A 1 69 ? 2.139 -2.832 -1.832 1.00 98.50 69 CYS A C 1
ATOM 572 O O . CYS A 1 69 ? 2.901 -3.520 -1.146 1.00 98.50 69 CYS A O 1
ATOM 574 N N . ASP A 1 70 ? 2.508 -2.242 -2.971 1.00 97.81 70 ASP A N 1
ATOM 575 C CA . ASP A 1 70 ? 3.880 -2.310 -3.478 1.00 97.81 70 ASP A CA 1
ATOM 576 C C . ASP A 1 70 ? 4.784 -1.325 -2.738 1.00 97.81 70 ASP A C 1
ATOM 578 O O . ASP A 1 70 ? 5.828 -1.723 -2.235 1.00 97.81 70 ASP A O 1
ATOM 582 N N . TYR A 1 71 ? 4.383 -0.057 -2.657 1.00 98.38 71 TYR A N 1
ATOM 583 C CA . TYR A 1 71 ? 5.242 1.046 -2.220 1.00 98.38 71 TYR A CA 1
ATOM 584 C C . TYR A 1 71 ? 4.635 1.870 -1.082 1.00 98.38 71 TYR A C 1
ATOM 586 O O . TYR A 1 71 ? 5.354 2.346 -0.204 1.00 98.38 71 TYR A O 1
ATOM 594 N N . GLY A 1 72 ? 3.319 2.070 -1.096 1.00 98.31 72 GLY A N 1
ATOM 595 C CA . GLY A 1 72 ? 2.593 2.931 -0.165 1.00 98.31 72 GLY A CA 1
ATOM 596 C C . GLY A 1 72 ? 2.674 4.418 -0.513 1.00 98.31 72 GLY A C 1
ATOM 597 O O . GLY A 1 72 ? 1.658 5.115 -0.487 1.00 98.31 72 GLY A O 1
ATOM 598 N N . TYR A 1 73 ? 3.853 4.917 -0.895 1.00 98.12 73 TYR A N 1
ATOM 599 C CA . TYR A 1 73 ? 4.070 6.342 -1.170 1.00 98.12 73 TYR A CA 1
ATOM 600 C C . TYR A 1 73 ? 3.343 6.870 -2.417 1.00 98.12 73 TYR A C 1
ATOM 602 O O . TYR A 1 73 ? 3.362 8.072 -2.659 1.00 98.12 73 TYR A O 1
ATOM 610 N N . ASN A 1 74 ? 2.700 6.018 -3.218 1.00 98.12 74 ASN A N 1
ATOM 611 C CA . ASN A 1 74 ? 1.872 6.453 -4.345 1.00 98.12 74 ASN A CA 1
ATOM 612 C C . ASN A 1 74 ? 0.371 6.466 -4.010 1.00 98.12 74 ASN A C 1
ATOM 614 O O . ASN A 1 74 ? -0.447 6.826 -4.861 1.00 98.12 74 ASN A O 1
ATOM 618 N N . ILE A 1 75 ? -0.001 6.097 -2.781 1.00 98.56 75 ILE A N 1
ATOM 619 C CA . ILE A 1 75 ? -1.387 6.012 -2.324 1.00 98.56 75 ILE A CA 1
ATOM 620 C C . ILE A 1 75 ? -1.766 7.293 -1.574 1.00 98.56 75 ILE A C 1
ATOM 622 O O . ILE A 1 75 ? -1.153 7.671 -0.573 1.00 98.56 75 ILE A O 1
ATOM 626 N N . GLU A 1 76 ? -2.828 7.943 -2.042 1.00 98.44 76 GLU A N 1
ATOM 627 C CA . GLU A 1 76 ? -3.463 9.080 -1.386 1.00 98.44 76 GLU A CA 1
ATOM 628 C C . GLU A 1 76 ? -4.918 8.742 -1.069 1.00 98.44 76 GLU A C 1
ATOM 630 O O . GLU A 1 76 ? -5.699 8.422 -1.966 1.00 98.44 76 GLU A O 1
ATOM 635 N N . ILE A 1 77 ? -5.299 8.854 0.202 1.00 97.88 77 ILE A N 1
ATOM 636 C CA . ILE A 1 77 ? -6.653 8.552 0.676 1.00 97.88 77 ILE A CA 1
ATOM 637 C C . ILE A 1 77 ? -7.271 9.788 1.329 1.00 97.88 77 ILE A C 1
ATOM 639 O O . ILE A 1 77 ? -6.631 10.466 2.137 1.00 97.88 77 ILE A O 1
ATOM 643 N N . GLY A 1 78 ? -8.525 10.075 0.982 1.00 97.12 78 GLY A N 1
ATOM 644 C CA . GLY A 1 78 ? -9.346 11.108 1.606 1.00 97.12 78 GLY A CA 1
ATOM 645 C C . GLY A 1 78 ? -9.768 10.780 3.044 1.00 97.12 78 GLY A C 1
ATOM 646 O O . GLY A 1 78 ? -9.305 9.827 3.669 1.00 97.12 78 GLY A O 1
ATOM 647 N N . ASP A 1 79 ? -10.649 11.610 3.600 1.00 97.44 79 ASP A N 1
ATOM 648 C CA . ASP A 1 79 ? -11.238 11.388 4.922 1.00 97.44 79 ASP A CA 1
ATOM 649 C C . ASP A 1 79 ? -12.427 10.422 4.874 1.00 97.44 79 ASP A C 1
ATOM 651 O O . ASP A 1 79 ? -13.147 10.348 3.877 1.00 97.44 79 ASP A O 1
ATOM 655 N N . ASN A 1 80 ? -12.648 9.715 5.982 1.00 97.19 80 ASN A N 1
ATOM 656 C CA . ASN A 1 80 ? -13.700 8.715 6.139 1.00 97.19 80 ASN A CA 1
ATOM 657 C C . ASN A 1 80 ? -13.588 7.569 5.115 1.00 97.19 80 ASN A C 1
ATOM 659 O O . ASN A 1 80 ? -14.498 7.323 4.324 1.00 97.19 80 ASN A O 1
ATOM 663 N N . PHE A 1 81 ? -12.439 6.893 5.117 1.00 97.94 81 PHE A N 1
ATOM 664 C CA . PHE A 1 81 ? -12.182 5.723 4.276 1.00 97.94 81 PHE A CA 1
ATOM 665 C C . PHE A 1 81 ? -12.305 4.418 5.062 1.00 97.94 81 PHE A C 1
ATOM 667 O O . PHE A 1 81 ? -11.765 4.299 6.165 1.00 97.94 81 PHE A O 1
ATOM 674 N N . TYR A 1 82 ? -12.955 3.425 4.464 1.00 98.00 82 TYR A N 1
ATOM 675 C CA . TYR A 1 82 ? -13.006 2.064 4.983 1.00 98.00 82 TYR A CA 1
ATOM 676 C C . TYR A 1 82 ? -12.579 1.068 3.907 1.00 98.00 82 TYR A C 1
ATOM 678 O O . TYR A 1 82 ? -13.094 1.112 2.792 1.00 98.00 82 TYR A O 1
ATOM 686 N N . ALA A 1 83 ? -11.699 0.134 4.249 1.00 98.12 83 ALA A N 1
ATOM 687 C CA . ALA A 1 83 ? -11.438 -1.041 3.429 1.00 98.12 83 ALA A CA 1
ATOM 688 C C . ALA A 1 83 ? -11.630 -2.310 4.249 1.00 98.12 83 ALA A C 1
ATOM 690 O O . ALA A 1 83 ? -11.082 -2.444 5.342 1.00 98.12 83 ALA A O 1
ATOM 691 N N . ASN A 1 84 ? -12.415 -3.231 3.704 1.00 97.88 84 ASN A N 1
ATOM 692 C CA . ASN A 1 84 ? -12.652 -4.532 4.306 1.00 97.88 84 ASN A CA 1
ATOM 693 C C . ASN A 1 84 ? -11.478 -5.498 4.025 1.00 97.88 84 ASN A C 1
ATOM 695 O O . ASN A 1 84 ? -10.479 -5.125 3.406 1.00 97.88 84 ASN A O 1
ATOM 699 N N . TYR A 1 85 ? -11.602 -6.738 4.503 1.00 97.88 85 TYR A N 1
ATOM 700 C CA . TYR A 1 85 ? -10.554 -7.756 4.464 1.00 97.88 85 TYR A CA 1
ATOM 701 C C . TYR A 1 85 ? -9.939 -7.949 3.073 1.00 97.88 85 TYR A C 1
ATOM 703 O O . TYR A 1 85 ? -10.643 -7.948 2.063 1.00 97.88 85 TYR A O 1
ATOM 711 N N . ASN A 1 86 ? -8.632 -8.223 3.042 1.00 97.56 86 ASN A N 1
ATOM 712 C CA . ASN A 1 86 ? -7.867 -8.596 1.846 1.00 97.56 86 ASN A CA 1
ATOM 713 C C . ASN A 1 86 ? -7.765 -7.512 0.761 1.00 97.56 86 ASN A C 1
ATOM 715 O O . ASN A 1 86 ? -7.588 -7.837 -0.414 1.00 97.56 86 ASN A O 1
ATOM 719 N N . CYS A 1 87 ? -7.834 -6.234 1.131 1.00 98.31 87 CYS A N 1
ATOM 720 C CA . CYS A 1 87 ? -7.582 -5.147 0.189 1.00 98.31 87 CYS A CA 1
ATOM 721 C C . CYS A 1 87 ? -6.126 -5.183 -0.325 1.00 98.31 87 CYS A C 1
ATOM 723 O O . CYS A 1 87 ? -5.178 -5.294 0.462 1.00 98.31 87 CYS A O 1
ATOM 725 N N . THR A 1 88 ? -5.950 -5.090 -1.647 1.00 98.19 88 THR A N 1
ATOM 726 C CA . THR A 1 88 ? -4.633 -5.082 -2.308 1.00 98.19 88 THR A CA 1
ATOM 727 C C . THR A 1 88 ? -4.516 -3.898 -3.265 1.00 98.19 88 THR A C 1
ATOM 729 O O . THR A 1 88 ? -5.368 -3.714 -4.129 1.00 98.19 88 THR A O 1
ATOM 732 N N . ILE A 1 89 ? -3.452 -3.102 -3.150 1.00 98.00 89 ILE A N 1
ATOM 733 C CA . ILE A 1 89 ? -3.201 -1.948 -4.025 1.00 98.00 89 ILE A CA 1
ATOM 734 C C . ILE A 1 89 ? -1.778 -2.035 -4.587 1.00 98.00 89 ILE A C 1
ATOM 736 O O . ILE A 1 89 ? -0.822 -1.704 -3.896 1.00 98.00 89 ILE A O 1
ATOM 740 N N . LEU A 1 90 ? -1.624 -2.455 -5.842 1.00 97.19 90 LEU A N 1
ATOM 741 C CA . LEU A 1 90 ? -0.334 -2.410 -6.539 1.00 97.19 90 LEU A CA 1
ATOM 742 C C . LEU A 1 90 ? -0.116 -0.988 -7.058 1.00 97.19 90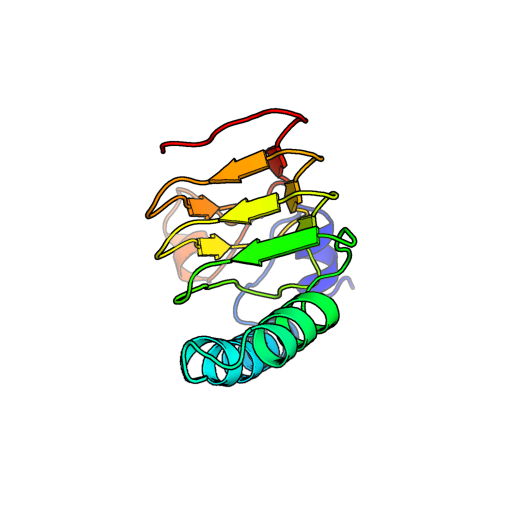 LEU A C 1
ATOM 744 O O . LEU A 1 90 ? -0.617 -0.633 -8.125 1.00 97.19 90 LEU A O 1
ATOM 748 N N . ASP A 1 91 ? 0.555 -0.160 -6.257 1.00 97.62 91 ASP A N 1
ATOM 749 C CA . ASP A 1 91 ? 0.682 1.287 -6.426 1.00 97.62 91 ASP A CA 1
ATOM 750 C C . ASP A 1 91 ? 1.981 1.697 -7.131 1.00 97.62 91 ASP A C 1
ATOM 752 O O . ASP A 1 91 ? 2.679 2.608 -6.704 1.00 97.62 91 ASP A O 1
ATOM 756 N N . GLY A 1 92 ? 2.324 1.069 -8.257 1.00 95.19 92 GLY A N 1
ATOM 757 C CA . GLY A 1 92 ? 3.443 1.529 -9.096 1.00 95.19 92 GLY A CA 1
ATOM 758 C C . GLY A 1 92 ? 3.212 2.898 -9.759 1.00 95.19 92 GLY A C 1
ATOM 759 O O . GLY A 1 92 ? 4.144 3.519 -10.244 1.00 95.19 92 GLY A O 1
ATOM 760 N N . ALA A 1 93 ? 1.979 3.406 -9.743 1.00 95.38 93 ALA A N 1
ATOM 761 C CA . ALA A 1 93 ? 1.631 4.773 -10.130 1.00 95.38 93 ALA A CA 1
ATOM 762 C C . ALA A 1 93 ? 0.623 5.327 -9.122 1.00 95.38 93 ALA A C 1
ATOM 764 O O . ALA A 1 93 ? 0.154 4.605 -8.241 1.00 95.38 93 ALA A O 1
ATOM 765 N N . LYS A 1 94 ? 0.289 6.612 -9.252 1.00 96.81 94 LYS A N 1
ATOM 766 C CA . LYS A 1 94 ? -0.578 7.310 -8.305 1.00 96.81 94 LYS A CA 1
ATOM 767 C C . LYS A 1 94 ? -1.954 6.640 -8.188 1.00 96.81 94 LYS A C 1
ATOM 769 O O . LYS A 1 94 ? -2.652 6.451 -9.184 1.00 96.81 94 LYS A O 1
ATOM 774 N N . VAL A 1 95 ? -2.357 6.347 -6.955 1.00 97.38 95 VAL A N 1
ATOM 775 C CA . VAL A 1 95 ? -3.698 5.877 -6.592 1.00 97.38 95 VAL A CA 1
ATOM 776 C C . VAL A 1 95 ? -4.336 6.930 -5.700 1.00 97.38 95 VAL A C 1
ATOM 778 O O . VAL A 1 95 ? -3.900 7.147 -4.572 1.00 97.38 95 VAL A O 1
ATOM 781 N N . SER A 1 96 ? -5.372 7.595 -6.201 1.00 97.44 96 SER A N 1
ATOM 782 C CA . SER A 1 96 ? -6.099 8.616 -5.446 1.00 97.44 96 SER A CA 1
ATOM 783 C C . SER A 1 96 ? -7.503 8.135 -5.106 1.00 97.44 96 SER A C 1
ATOM 785 O O . SER A 1 96 ? -8.334 7.934 -5.991 1.00 97.44 96 SER A O 1
ATOM 787 N N . ILE A 1 97 ? -7.776 7.993 -3.813 1.00 97.44 97 ILE A N 1
ATOM 788 C CA . ILE A 1 97 ? -9.071 7.603 -3.260 1.00 97.44 97 ILE A CA 1
ATOM 789 C C . ILE A 1 97 ? -9.688 8.823 -2.576 1.00 97.44 97 ILE A C 1
ATOM 791 O O . ILE A 1 97 ? -9.067 9.452 -1.720 1.00 97.44 97 ILE A O 1
ATOM 795 N N . GLY A 1 98 ? -10.909 9.182 -2.974 1.00 96.38 98 GLY A N 1
ATOM 796 C CA . GLY A 1 98 ? -11.636 10.327 -2.431 1.00 96.38 98 GLY A CA 1
ATOM 797 C C . GLY A 1 98 ? -12.109 10.166 -0.980 1.00 96.38 98 GLY A C 1
ATOM 798 O O . GLY A 1 98 ? -11.731 9.253 -0.254 1.00 96.38 98 GLY A O 1
ATOM 799 N N . GLU A 1 99 ? -12.964 11.094 -0.555 1.00 97.25 99 GLU A N 1
ATOM 800 C CA . GLU A 1 99 ? -13.616 11.064 0.760 1.00 97.25 99 GLU A CA 1
ATOM 801 C C . GLU A 1 99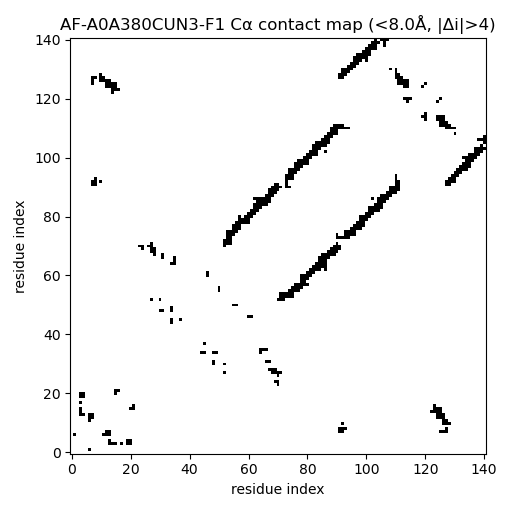 ? -14.864 10.170 0.757 1.00 97.25 99 GLU A C 1
ATOM 803 O O . GLU A 1 99 ? -15.573 10.091 -0.253 1.00 97.25 99 GLU A O 1
ATOM 808 N N . ASN A 1 100 ? -15.191 9.594 1.917 1.00 96.75 100 ASN A N 1
ATOM 809 C CA . ASN A 1 100 ? -16.373 8.747 2.122 1.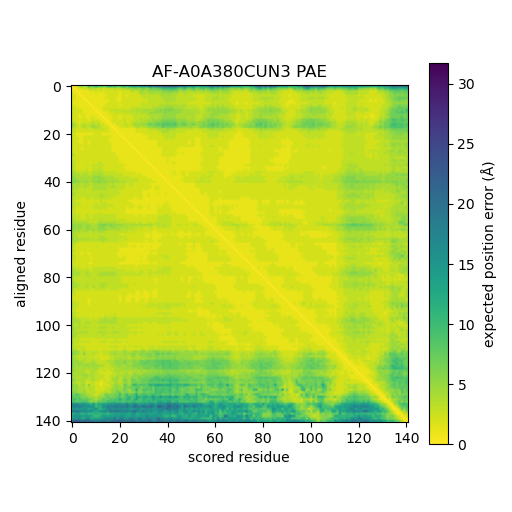00 96.75 100 ASN A CA 1
ATOM 810 C C . ASN A 1 100 ? -16.403 7.537 1.173 1.00 96.75 100 ASN A C 1
ATOM 812 O O . ASN A 1 100 ? -17.419 7.272 0.531 1.00 96.75 100 ASN A O 1
ATOM 816 N N . VAL A 1 101 ? -15.273 6.842 1.034 1.00 96.75 101 VAL A N 1
ATOM 817 C CA . VAL A 1 101 ? -15.143 5.659 0.172 1.00 96.75 101 VAL A CA 1
ATOM 818 C C . VAL A 1 101 ? -15.110 4.395 1.023 1.00 96.75 101 VAL A C 1
ATOM 820 O O . VAL A 1 101 ? -14.445 4.352 2.059 1.00 96.75 101 VAL A O 1
ATOM 823 N N . MET A 1 102 ? -15.815 3.362 0.563 1.00 97.19 102 MET A N 1
ATOM 824 C CA . MET A 1 102 ? -15.832 2.046 1.197 1.00 97.19 102 MET A CA 1
ATOM 825 C C . MET A 1 102 ? -15.435 0.966 0.193 1.00 97.19 102 MET A C 1
ATOM 827 O O . MET A 1 102 ? -16.055 0.834 -0.859 1.00 97.19 102 MET A O 1
ATOM 831 N N . PHE A 1 103 ? -14.440 0.156 0.527 1.00 97.44 103 PHE A N 1
ATOM 832 C CA . PHE A 1 103 ? -14.093 -1.046 -0.225 1.00 97.44 103 PHE A CA 1
ATOM 833 C C . PHE A 1 103 ? -14.654 -2.280 0.474 1.00 97.44 103 PHE A C 1
ATOM 835 O O . PHE A 1 103 ? -14.486 -2.456 1.683 1.00 97.44 103 PHE A O 1
ATOM 842 N N . ALA A 1 104 ? -15.338 -3.127 -0.292 1.00 97.19 104 ALA A N 1
ATOM 843 C CA . ALA A 1 104 ? -15.777 -4.447 0.139 1.00 97.19 104 ALA A CA 1
ATOM 844 C C . ALA A 1 104 ? -14.578 -5.408 0.312 1.00 97.19 104 ALA A C 1
ATOM 846 O O . ALA A 1 104 ? -13.430 -5.024 0.074 1.00 97.19 104 ALA A O 1
ATOM 847 N N . PRO A 1 105 ? -14.809 -6.657 0.759 1.00 97.44 105 PRO A N 1
ATOM 848 C CA . PRO A 1 105 ? -13.735 -7.638 0.853 1.00 97.44 105 PRO A CA 1
ATOM 849 C C . PRO A 1 105 ? -13.111 -7.946 -0.511 1.00 97.44 105 PRO A C 1
ATOM 851 O O . PRO A 1 105 ? -13.820 -8.039 -1.510 1.00 97.44 105 PRO A O 1
ATOM 854 N N . ASN A 1 106 ? -11.802 -8.191 -0.515 1.00 96.38 106 ASN A N 1
ATOM 855 C CA . ASN A 1 106 ? -10.994 -8.603 -1.670 1.00 96.38 106 ASN A CA 1
ATOM 856 C C . ASN A 1 106 ? -10.875 -7.575 -2.812 1.00 96.38 106 ASN A C 1
ATOM 858 O O . ASN A 1 106 ? -10.383 -7.927 -3.885 1.00 96.38 106 ASN A O 1
ATOM 862 N N . VAL A 1 107 ? -11.255 -6.313 -2.580 1.00 96.75 107 VAL A N 1
ATOM 863 C CA . VAL A 1 107 ? -11.057 -5.241 -3.567 1.00 96.75 107 VAL A CA 1
ATOM 864 C C . VAL A 1 107 ? -9.576 -5.107 -3.903 1.00 96.75 107 VAL A C 1
ATOM 866 O O . VAL A 1 107 ? -8.717 -5.037 -3.015 1.00 96.75 107 VAL A O 1
ATOM 869 N N . SER A 1 108 ? -9.288 -5.066 -5.201 1.00 95.31 108 SER A N 1
ATOM 870 C CA . SER A 1 108 ? -7.926 -5.02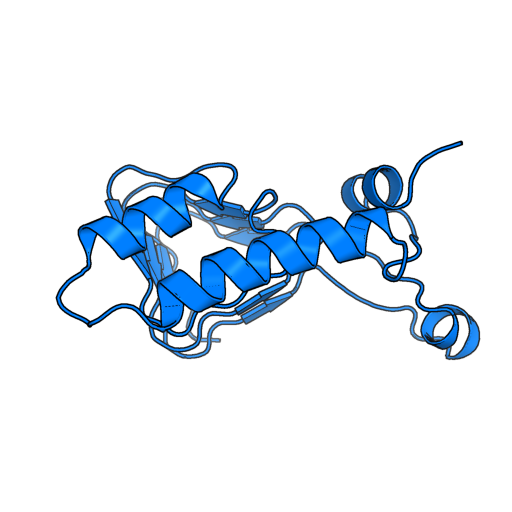2 -5.717 1.00 95.31 108 SER A CA 1
ATOM 871 C C . SER A 1 108 ? -7.747 -3.921 -6.760 1.00 95.31 108 SER A C 1
ATOM 873 O O . SER A 1 108 ? -8.453 -3.883 -7.765 1.00 95.31 108 SER A O 1
ATOM 875 N N . LEU A 1 109 ? -6.777 -3.032 -6.539 1.00 95.06 109 LEU A N 1
ATOM 876 C CA . LEU A 1 109 ? -6.439 -1.937 -7.449 1.00 95.06 109 LEU A CA 1
ATOM 877 C C . LEU A 1 109 ? -5.037 -2.153 -8.011 1.00 95.06 109 LEU A C 1
ATOM 879 O O . LEU A 1 109 ? -4.067 -2.187 -7.256 1.00 95.06 109 LEU A O 1
ATOM 883 N N . PHE A 1 110 ? -4.919 -2.284 -9.331 1.00 94.44 110 PHE A N 1
ATOM 884 C CA . PHE A 1 110 ? -3.650 -2.603 -9.982 1.00 94.44 110 PHE A CA 1
ATOM 885 C C . PHE A 1 110 ? -3.256 -1.518 -10.973 1.00 94.44 110 PHE A C 1
ATOM 887 O O . PHE A 1 110 ? -3.815 -1.454 -12.067 1.00 94.44 110 PHE A O 1
ATOM 894 N N . THR A 1 111 ? -2.280 -0.680 -10.611 1.00 93.69 111 THR A N 1
ATOM 895 C CA . THR A 1 111 ? -1.710 0.287 -11.560 1.00 93.69 111 THR A CA 1
ATOM 896 C C . THR A 1 111 ? -0.706 -0.363 -12.502 1.00 93.69 111 THR A C 1
ATOM 898 O O . THR A 1 111 ? -0.529 0.110 -13.622 1.00 93.69 111 THR A O 1
ATOM 901 N N . ALA A 1 112 ? -0.033 -1.421 -12.042 1.00 91.94 112 ALA A N 1
ATOM 902 C CA . ALA A 1 112 ? 1.004 -2.117 -12.782 1.00 91.94 112 ALA A CA 1
ATOM 903 C C . ALA A 1 112 ? 0.428 -2.998 -13.896 1.00 91.94 112 ALA A C 1
ATOM 905 O O . ALA A 1 112 ? -0.544 -3.731 -13.715 1.00 91.94 112 ALA A O 1
ATOM 906 N N . GLY A 1 113 ? 1.095 -2.960 -15.043 1.00 89.50 113 GLY A N 1
ATOM 907 C CA . GLY A 1 113 ? 0.867 -3.830 -16.182 1.00 89.50 113 GLY A CA 1
ATOM 908 C C . GLY A 1 113 ? 2.185 -4.221 -16.843 1.00 89.50 113 GLY A C 1
ATOM 909 O O . GLY A 1 113 ? 3.244 -3.646 -16.580 1.00 89.50 113 GLY A O 1
ATOM 910 N N . HIS A 1 114 ? 2.107 -5.205 -17.735 1.00 89.31 114 HIS A N 1
ATOM 911 C CA . HIS A 1 114 ? 3.246 -5.689 -18.506 1.00 89.31 114 HIS A CA 1
ATOM 912 C C . HIS A 1 114 ? 2.933 -5.704 -20.003 1.00 89.31 114 HIS A C 1
ATOM 914 O O . HIS A 1 114 ? 1.775 -5.895 -20.386 1.00 89.31 114 HIS A O 1
ATOM 920 N N . PRO A 1 115 ? 3.956 -5.567 -20.866 1.00 88.44 115 PRO A N 1
ATOM 921 C CA . PRO A 1 115 ? 3.797 -5.764 -22.298 1.00 88.44 115 PRO A CA 1
ATOM 922 C C . PRO A 1 115 ? 3.155 -7.118 -22.646 1.00 88.44 115 PRO A C 1
ATOM 924 O O . PRO A 1 115 ? 3.468 -8.162 -22.062 1.00 88.44 115 PRO A O 1
ATOM 927 N N . ILE A 1 116 ? 2.287 -7.110 -23.661 1.00 89.94 116 ILE A N 1
ATOM 928 C CA . ILE A 1 116 ? 1.638 -8.326 -24.181 1.00 89.94 116 ILE A CA 1
ATOM 929 C C . ILE A 1 116 ? 2.669 -9.242 -24.861 1.00 89.94 116 ILE A C 1
ATOM 931 O O . ILE A 1 116 ? 2.583 -10.469 -24.758 1.00 89.94 116 ILE A O 1
ATOM 935 N N . HIS A 1 117 ? 3.686 -8.668 -25.508 1.00 91.75 117 HIS A N 1
ATOM 936 C CA . HIS A 1 117 ? 4.775 -9.438 -26.105 1.00 91.75 117 HIS A CA 1
ATOM 937 C C . HIS A 1 117 ? 5.681 -10.057 -25.036 1.00 91.75 117 HIS A C 1
ATOM 939 O O . HIS A 1 117 ? 6.093 -9.395 -24.084 1.00 91.75 117 HIS A O 1
ATOM 945 N N . ALA A 1 118 ? 6.008 -11.338 -25.222 1.00 91.69 118 ALA A N 1
ATOM 946 C CA . ALA A 1 118 ? 6.754 -12.122 -24.244 1.00 91.69 118 ALA A CA 1
ATOM 947 C C . ALA A 1 118 ? 8.169 -11.592 -24.003 1.00 91.69 118 ALA A C 1
ATOM 949 O O . ALA A 1 118 ? 8.577 -11.520 -22.853 1.00 91.69 118 ALA A O 1
ATOM 950 N N . THR A 1 119 ? 8.893 -11.180 -25.048 1.00 94.00 119 THR A N 1
ATOM 951 C CA . THR A 1 119 ? 10.284 -10.717 -24.923 1.00 94.00 119 THR A CA 1
ATOM 952 C C . THR A 1 119 ? 10.439 -9.567 -23.917 1.00 94.00 119 THR A C 1
ATOM 954 O O . THR A 1 119 ? 11.066 -9.790 -22.883 1.00 94.00 119 THR A O 1
ATOM 957 N N . PRO A 1 120 ? 9.804 -8.389 -24.097 1.00 88.00 120 PRO A N 1
ATOM 958 C CA . PRO A 1 120 ? 9.940 -7.298 -23.127 1.00 88.00 120 PRO A CA 1
ATOM 959 C C . PRO A 1 120 ? 9.322 -7.629 -21.757 1.00 88.00 120 PRO A C 1
ATOM 961 O O . PRO A 1 120 ? 9.804 -7.159 -20.729 1.00 88.00 120 PRO A O 1
ATOM 964 N N . ARG A 1 121 ? 8.284 -8.476 -21.701 1.00 89.88 121 ARG A N 1
ATOM 965 C CA . ARG A 1 121 ? 7.723 -8.943 -20.423 1.00 89.88 121 ARG A CA 1
ATOM 966 C C . ARG A 1 121 ? 8.721 -9.796 -19.636 1.00 89.88 121 ARG A C 1
ATOM 968 O O . ARG A 1 121 ? 8.874 -9.592 -18.436 1.00 89.88 121 ARG A O 1
ATOM 975 N N . ASN A 1 122 ? 9.405 -10.723 -20.301 1.00 89.69 122 ASN A N 1
ATOM 976 C CA . ASN A 1 122 ? 10.388 -11.616 -19.686 1.00 89.69 122 ASN A CA 1
ATOM 977 C C . ASN A 1 122 ? 11.652 -10.862 -19.250 1.00 89.69 122 ASN A C 1
ATOM 979 O O . ASN A 1 122 ? 12.324 -11.278 -18.313 1.00 89.69 122 ASN A O 1
ATOM 983 N N . GLU A 1 123 ? 11.938 -9.722 -19.877 1.00 90.06 123 GLU A N 1
ATOM 984 C CA . GLU A 1 123 ? 12.975 -8.780 -19.439 1.00 90.06 123 GLU A CA 1
ATOM 985 C C . GLU A 1 123 ? 12.563 -7.952 -18.203 1.00 90.06 123 GLU A C 1
ATOM 987 O O . GLU A 1 123 ? 13.345 -7.137 -17.708 1.00 90.06 123 GLU A O 1
ATOM 992 N N . GLY A 1 124 ? 11.345 -8.148 -17.683 1.00 84.94 124 GLY A N 1
ATOM 993 C CA . GLY A 1 124 ? 10.844 -7.463 -16.493 1.00 84.94 124 GLY A CA 1
ATOM 994 C C . GLY A 1 124 ? 10.436 -6.011 -16.744 1.00 84.94 124 GLY A C 1
ATOM 995 O O . GLY A 1 124 ? 10.463 -5.198 -15.812 1.00 84.94 124 GLY A O 1
ATOM 996 N N . VAL A 1 125 ? 10.082 -5.667 -17.988 1.00 88.81 125 VAL A N 1
ATOM 997 C CA . VAL A 1 125 ? 9.549 -4.343 -18.322 1.00 88.81 125 VAL A CA 1
ATOM 998 C C . VAL A 1 125 ? 8.133 -4.215 -17.767 1.00 88.81 125 VAL A C 1
ATOM 1000 O O . VAL A 1 125 ? 7.263 -5.047 -18.043 1.00 88.81 125 VAL A O 1
ATOM 1003 N N . GLY A 1 126 ? 7.911 -3.167 -16.981 1.00 88.12 126 GLY A N 1
ATOM 1004 C CA . GLY A 1 126 ? 6.603 -2.764 -16.478 1.00 88.12 126 GLY A CA 1
ATOM 1005 C C . GLY A 1 126 ? 6.146 -1.443 -17.088 1.00 88.12 126 GLY A C 1
ATOM 1006 O O . GLY A 1 126 ? 6.951 -0.663 -17.602 1.00 88.12 126 GLY A O 1
ATOM 1007 N N . ILE A 1 127 ? 4.843 -1.197 -17.001 1.00 89.94 127 ILE A N 1
ATOM 1008 C CA . ILE A 1 127 ? 4.217 0.112 -17.191 1.00 89.94 127 ILE A CA 1
ATOM 1009 C C . ILE A 1 127 ? 3.191 0.312 -16.078 1.00 89.94 127 ILE A C 1
ATOM 1011 O O . ILE A 1 127 ? 2.522 -0.644 -15.686 1.00 89.94 127 ILE A O 1
ATOM 1015 N N . CYS A 1 128 ? 3.065 1.530 -15.561 1.00 86.81 128 CYS A N 1
ATOM 1016 C CA . CYS A 1 128 ? 2.082 1.843 -14.532 1.00 86.81 128 CYS A CA 1
ATOM 1017 C C . CYS A 1 128 ? 1.169 2.977 -14.982 1.00 86.81 128 CYS A C 1
ATOM 1019 O O . CYS A 1 128 ? 1.642 3.944 -15.570 1.00 86.81 128 CYS A O 1
ATOM 1021 N N . LEU A 1 129 ? -0.128 2.861 -14.689 1.00 82.62 129 LEU A N 1
ATOM 1022 C CA . LEU A 1 129 ? -1.132 3.880 -14.994 1.00 82.62 129 LEU A CA 1
ATOM 1023 C C . LEU A 1 129 ? -1.915 4.259 -13.738 1.00 82.62 129 LEU A C 1
ATOM 1025 O O . LEU A 1 129 ? -2.325 3.398 -12.962 1.00 82.62 129 LEU A O 1
ATOM 1029 N N . SER A 1 130 ? -2.126 5.559 -13.545 1.00 84.88 130 SER A N 1
ATOM 1030 C CA . SER A 1 130 ? -2.793 6.087 -12.354 1.00 84.88 130 SER A CA 1
ATOM 1031 C C . SER A 1 130 ? -4.259 5.652 -12.249 1.00 84.88 130 SER A C 1
ATOM 1033 O O . SER A 1 130 ? -4.977 5.601 -13.247 1.00 84.88 130 SER A O 1
ATOM 1035 N N . TYR A 1 131 ? -4.724 5.429 -11.017 1.00 82.06 131 TYR A N 1
ATOM 1036 C CA . TYR A 1 131 ? -6.123 5.131 -10.693 1.00 82.06 131 TYR A CA 1
ATOM 1037 C C . TYR A 1 131 ? -6.750 6.231 -9.837 1.00 82.06 131 TYR A C 1
ATOM 1039 O O . TYR A 1 131 ? -6.123 6.775 -8.926 1.00 82.06 131 TYR A O 1
ATOM 1047 N N . TYR A 1 132 ? -8.030 6.509 -10.096 1.00 82.56 132 TYR A N 1
ATOM 1048 C CA . TYR A 1 132 ? -8.797 7.530 -9.386 1.00 82.56 132 TYR A CA 1
ATOM 1049 C C . TYR A 1 132 ? -10.164 6.994 -8.968 1.00 82.56 132 TYR A C 1
ATOM 1051 O O . TYR A 1 132 ? -11.018 6.719 -9.811 1.00 82.56 132 TYR A O 1
ATOM 1059 N N . TYR A 1 133 ? -10.389 6.908 -7.658 1.00 79.75 133 TYR A N 1
ATOM 1060 C CA . TYR A 1 133 ? -11.687 6.606 -7.065 1.00 79.75 133 TYR A CA 1
ATOM 1061 C C . TYR A 1 133 ? -12.345 7.896 -6.567 1.00 79.75 133 TYR A C 1
ATOM 1063 O O . TYR A 1 133 ? -11.759 8.647 -5.782 1.00 79.75 133 TYR A O 1
ATOM 1071 N N . ARG A 1 134 ? -13.563 8.185 -7.042 1.00 74.75 134 ARG A N 1
ATOM 1072 C CA . ARG A 1 134 ? -14.291 9.419 -6.696 1.00 74.75 134 ARG A CA 1
ATOM 1073 C C . ARG A 1 134 ? -14.920 9.334 -5.295 1.00 74.75 134 ARG A C 1
ATOM 1075 O O . ARG A 1 134 ? -14.921 8.287 -4.656 1.00 74.75 134 ARG A O 1
ATOM 1082 N N . ARG A 1 135 ? -15.414 10.476 -4.800 1.00 65.19 135 ARG A N 1
ATOM 1083 C CA . ARG A 1 135 ? -16.103 10.587 -3.500 1.00 65.19 135 ARG A CA 1
ATOM 1084 C C . ARG A 1 135 ? -17.376 9.733 -3.473 1.00 65.19 135 ARG A C 1
ATOM 1086 O O . ARG A 1 135 ? -18.039 9.621 -4.499 1.00 65.19 135 ARG A O 1
ATOM 1093 N N . GLN A 1 136 ? -17.750 9.244 -2.286 1.00 67.94 136 GLN A N 1
ATOM 1094 C CA . GLN A 1 136 ? -19.010 8.514 -2.038 1.00 67.94 136 GLN A CA 1
ATOM 1095 C C . GLN A 1 136 ? -19.172 7.221 -2.852 1.00 67.94 136 GLN A C 1
ATOM 1097 O O . GLN A 1 136 ? -20.285 6.822 -3.193 1.00 67.94 136 GLN A O 1
ATOM 1102 N N . CYS A 1 137 ? -18.069 6.558 -3.192 1.00 74.50 137 CYS A N 1
ATOM 1103 C CA . CYS A 1 137 ? -18.118 5.316 -3.951 1.00 74.50 137 CYS A CA 1
ATOM 1104 C C . CYS A 1 137 ? -17.973 4.095 -3.029 1.00 74.50 137 CYS A C 1
ATOM 1106 O O . CYS A 1 137 ? -17.185 4.104 -2.080 1.00 74.50 137 CYS A O 1
ATOM 1108 N N . MET A 1 138 ? -18.717 3.032 -3.342 1.00 68.75 138 MET A N 1
ATOM 1109 C CA . MET A 1 138 ? -18.542 1.709 -2.747 1.00 68.75 138 MET A CA 1
ATOM 1110 C C . MET A 1 138 ? -18.006 0.762 -3.821 1.00 68.75 138 MET A C 1
ATOM 1112 O O . MET A 1 138 ? -18.730 0.490 -4.780 1.00 68.75 138 MET A O 1
ATOM 1116 N N . ASP A 1 139 ? -16.779 0.256 -3.663 1.00 77.69 139 ASP A N 1
ATOM 1117 C CA . ASP A 1 139 ? -16.276 -0.801 -4.548 1.00 77.69 139 ASP A CA 1
ATOM 1118 C C . ASP A 1 139 ? -16.646 -2.175 -4.002 1.00 77.69 139 ASP A C 1
ATOM 1120 O O . ASP A 1 139 ? -16.483 -2.443 -2.811 1.00 77.69 139 ASP A O 1
ATOM 1124 N N . ARG A 1 140 ? -17.146 -3.038 -4.882 1.00 68.38 140 ARG A N 1
ATOM 1125 C CA . ARG A 1 140 ? -17.489 -4.435 -4.590 1.00 68.38 140 ARG A CA 1
ATOM 1126 C C . ARG A 1 140 ? -16.704 -5.429 -5.448 1.00 68.38 140 ARG A C 1
ATOM 1128 O O . ARG A 1 140 ? -16.996 -6.619 -5.362 1.00 68.38 140 ARG A O 1
ATOM 1135 N N . ARG A 1 141 ? -15.806 -4.942 -6.307 1.00 53.97 141 ARG A N 1
ATOM 1136 C CA . ARG A 1 141 ? -15.041 -5.733 -7.272 1.00 53.97 141 ARG A CA 1
ATOM 1137 C C . ARG A 1 141 ? -13.596 -5.907 -6.844 1.00 53.97 141 ARG A C 1
ATOM 1139 O O . ARG A 1 141 ? -13.034 -4.960 -6.255 1.00 53.97 141 ARG A O 1
#

Sequence (141 aa):
MKTAKELMLASEPYRAMGKELFEDRQYAKEELYKYNSLAPSKIKERNQIIKKLFAKTGSRLFIEPPFRCDYGYNIEIGDNFYANYNCTILDGAKVSIGENVMFAPNVSLFTAGHPIHATPRNEGVGICLSYYYRRQCMDRR

Solvent-accessible surface area (backbone atoms only — not comparable to full-atom values): 7132 Å² total; per-residue (Å²): 131,84,50,50,65,58,25,24,67,67,49,33,80,19,53,60,81,39,69,70,58,45,52,47,30,50,54,32,45,56,55,37,51,53,48,52,67,52,59,87,87,47,51,70,61,40,49,48,53,51,57,68,44,26,63,39,64,37,92,43,68,50,72,36,65,49,56,48,54,39,43,34,60,33,34,33,40,28,38,50,30,38,34,31,41,48,30,34,38,39,32,55,16,49,33,41,38,32,36,49,25,38,36,34,62,57,23,62,47,70,22,59,46,61,56,89,55,64,68,57,31,74,69,38,34,30,36,21,46,69,46,78,45,62,60,69,38,73,47,79,89

Mean predicted aligned error: 3.64 Å

InterPro domains:
  IPR011004 Trimeric LpxA-like superfamily [SSF51161] (2-125)
  IPR024688 Maltose/galactoside acetyltransferase domain [PF12464] (8-58)
  IPR024688 Maltose/galactoside acetyltransferase domain [SM01266] (5-59)
  IPR039369 Galactoside O-acetyltransferase LacA-like [PTHR43017] (3-125)

Organism: Sphingobacterium spiritivorum (NCBI:txid258)